Protein AF-A0A5P1FJ95-F1 (afdb_monomer)

InterPro domains:
  IPR044508 F-box protein At5g50450/At1g67340-like [PTHR46758] (1-54)

Nearest PDB structures (foldseek):
  6vk3-assembly1_A  TM=5.709E-01  e=9.194E+00  Saccharomyces cerevisiae

pLDDT: mean 90.87, std 7.43, range [62.47, 96.56]

Structure (mmCIF, N/CA/C/O backbone):
data_AF-A0A5P1FJ95-F1
#
_entry.id   AF-A0A5P1FJ95-F1
#
loop_
_atom_site.group_PDB
_atom_site.id
_atom_site.type_symbol
_atom_site.label_atom_id
_atom_site.label_alt_id
_atom_site.label_comp_id
_atom_site.label_asym_id
_atom_site.label_entity_id
_atom_site.label_seq_id
_atom_site.pdbx_PDB_ins_code
_atom_site.Cartn_x
_atom_site.Cartn_y
_atom_site.Cartn_z
_atom_site.occupancy
_atom_site.B_iso_or_equiv
_atom_site.auth_seq_id
_atom_site.auth_comp_id
_atom_site.auth_asym_id
_atom_site.auth_atom_id
_atom_site.pdbx_PDB_model_num
ATOM 1 N N . CYS A 1 1 ? -15.656 -11.518 4.472 1.00 62.47 1 CYS A N 1
ATOM 2 C CA . CYS A 1 1 ? -15.968 -12.281 3.238 1.00 62.47 1 CYS A CA 1
ATOM 3 C C . CYS A 1 1 ? -14.669 -12.866 2.669 1.00 62.47 1 CYS A C 1
ATOM 5 O O . CYS A 1 1 ? -13.759 -12.093 2.397 1.00 62.47 1 CYS A O 1
ATOM 7 N N . LYS A 1 2 ? -14.537 -14.196 2.514 1.00 71.69 2 LYS A N 1
ATOM 8 C CA . LYS A 1 2 ? -13.260 -14.858 2.140 1.00 71.69 2 LYS A CA 1
ATOM 9 C C . LYS A 1 2 ? -12.664 -14.347 0.815 1.00 71.69 2 LYS A C 1
ATOM 11 O O . LYS A 1 2 ? -11.454 -14.195 0.711 1.00 71.69 2 LYS A O 1
ATOM 16 N N . ARG A 1 3 ? -13.519 -14.016 -0.164 1.00 70.94 3 ARG A N 1
ATOM 17 C CA . ARG A 1 3 ? -13.113 -13.489 -1.484 1.00 70.94 3 ARG A CA 1
ATOM 18 C C . ARG A 1 3 ? -12.459 -12.108 -1.392 1.00 70.94 3 ARG A C 1
ATOM 20 O O . ARG A 1 3 ? -11.487 -11.852 -2.087 1.00 70.94 3 ARG A O 1
ATOM 27 N N . PHE A 1 4 ? -12.955 -11.248 -0.502 1.00 72.12 4 PHE A N 1
ATOM 28 C CA . PHE A 1 4 ? -12.400 -9.907 -0.303 1.00 72.12 4 PHE A CA 1
ATOM 29 C C . PHE A 1 4 ? -11.026 -9.950 0.382 1.00 72.12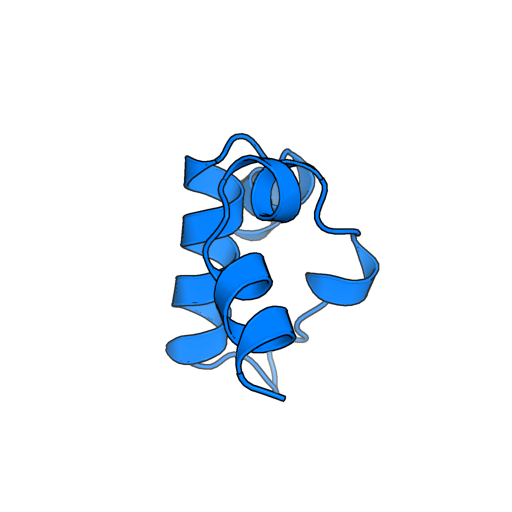 4 PHE A C 1
ATOM 31 O O . PHE A 1 4 ? -10.132 -9.198 0.012 1.00 72.12 4 PHE A O 1
ATOM 38 N N . ASN A 1 5 ? -10.816 -10.893 1.309 1.00 76.56 5 ASN A N 1
ATOM 39 C CA . ASN A 1 5 ? -9.514 -11.070 1.964 1.00 76.56 5 ASN A CA 1
ATOM 40 C C . ASN A 1 5 ? -8.398 -11.439 0.969 1.00 76.56 5 ASN A C 1
ATOM 42 O O . ASN A 1 5 ? -7.261 -11.019 1.158 1.00 76.56 5 ASN A O 1
ATOM 46 N N . GLY A 1 6 ? -8.719 -12.171 -0.104 1.00 80.75 6 GLY A N 1
ATOM 47 C CA . GLY A 1 6 ? -7.753 -12.504 -1.158 1.00 80.75 6 GLY A CA 1
ATOM 48 C C . GLY A 1 6 ? -7.285 -11.293 -1.975 1.00 80.75 6 GLY A C 1
ATOM 49 O O . GLY A 1 6 ? -6.166 -11.287 -2.478 1.00 80.75 6 GLY A O 1
ATOM 50 N N . LEU A 1 7 ? -8.098 -10.236 -2.071 1.00 83.06 7 LEU A N 1
ATOM 51 C CA . LEU A 1 7 ? -7.714 -9.008 -2.774 1.00 83.06 7 LEU A CA 1
ATOM 52 C C . LEU A 1 7 ? -6.680 -8.195 -1.988 1.00 83.06 7 LEU A C 1
ATOM 54 O O . LEU A 1 7 ? -5.832 -7.551 -2.595 1.00 83.06 7 LEU A O 1
ATOM 58 N N . GLY A 1 8 ? -6.688 -8.281 -0.654 1.00 82.31 8 GLY A N 1
ATOM 59 C CA . GLY A 1 8 ? -5.717 -7.602 0.215 1.00 82.31 8 GLY A CA 1
ATOM 60 C C . GLY A 1 8 ? -4.283 -8.142 0.126 1.00 82.31 8 GLY A C 1
ATOM 61 O O . GLY A 1 8 ? -3.387 -7.601 0.769 1.00 82.31 8 GLY A O 1
ATOM 62 N N . VAL A 1 9 ? -4.060 -9.208 -0.647 1.00 86.25 9 VAL A N 1
ATOM 63 C CA . VAL A 1 9 ? -2.733 -9.771 -0.944 1.00 86.25 9 VAL A CA 1
ATOM 64 C C . VAL A 1 9 ? -2.432 -9.814 -2.444 1.00 86.25 9 VAL A C 1
ATOM 66 O O . VAL A 1 9 ? -1.365 -10.273 -2.836 1.00 86.25 9 VAL A O 1
ATOM 69 N N . ASN A 1 10 ? -3.354 -9.354 -3.294 1.00 92.12 10 ASN A N 1
ATOM 70 C CA . ASN A 1 10 ? -3.159 -9.361 -4.737 1.00 92.12 10 ASN A CA 1
ATOM 71 C C . ASN A 1 10 ? -2.244 -8.187 -5.150 1.00 92.12 10 ASN A C 1
ATOM 73 O O . ASN A 1 10 ? -2.622 -7.036 -4.917 1.00 92.12 10 ASN A O 1
ATOM 77 N N . PRO A 1 11 ? -1.094 -8.432 -5.807 1.00 92.06 11 PRO A N 1
ATOM 78 C CA . PRO A 1 11 ? -0.148 -7.371 -6.161 1.00 92.06 11 PRO A CA 1
ATOM 79 C C . PRO A 1 11 ? -0.754 -6.254 -7.019 1.00 92.06 11 PRO A C 1
ATOM 81 O O . PRO A 1 11 ? -0.4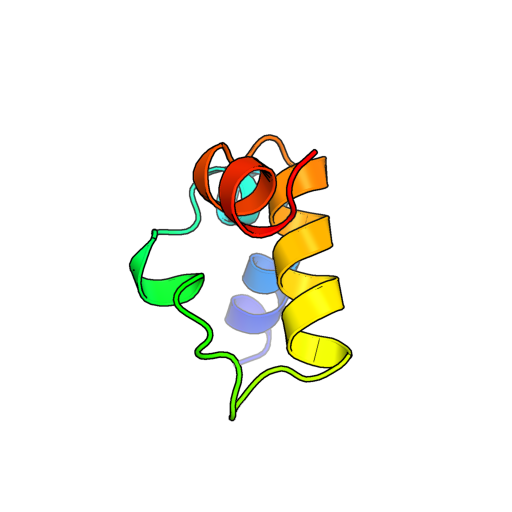65 -5.084 -6.799 1.00 92.06 11 PRO A O 1
ATOM 84 N N . MET A 1 12 ? -1.660 -6.583 -7.948 1.00 93.75 12 MET A N 1
ATOM 85 C CA . MET A 1 12 ? -2.308 -5.592 -8.818 1.00 93.75 12 MET A CA 1
ATOM 86 C C . MET A 1 12 ? -3.237 -4.655 -8.036 1.00 93.75 12 MET A C 1
ATOM 88 O O . MET A 1 12 ? -3.358 -3.476 -8.367 1.00 93.75 12 MET A O 1
ATOM 92 N N . VAL A 1 13 ? -3.884 -5.174 -6.990 1.00 94.25 13 VAL A N 1
ATOM 93 C CA . VAL A 1 13 ? -4.728 -4.379 -6.088 1.00 94.25 13 VAL A CA 1
ATOM 94 C C . VAL A 1 13 ? -3.861 -3.486 -5.205 1.00 94.25 13 VAL A C 1
ATOM 96 O O . VAL A 1 13 ? -4.167 -2.308 -5.048 1.00 94.25 13 VAL A O 1
ATOM 99 N N . LEU A 1 14 ? -2.763 -4.020 -4.668 1.00 94.69 14 LEU A N 1
ATOM 100 C CA . LEU A 1 14 ? -1.840 -3.286 -3.801 1.00 94.69 14 LEU A CA 1
ATOM 101 C C . LEU A 1 14 ? -1.115 -2.155 -4.552 1.00 94.69 14 LEU A C 1
ATOM 103 O O . LEU A 1 14 ? -1.059 -1.028 -4.060 1.00 94.69 14 LEU A O 1
ATOM 107 N N . ALA A 1 15 ? -0.664 -2.410 -5.783 1.00 94.94 15 ALA A N 1
ATOM 108 C CA . ALA A 1 15 ? -0.055 -1.410 -6.664 1.00 94.94 15 ALA A CA 1
ATOM 109 C C . ALA A 1 15 ? -0.984 -0.213 -6.938 1.00 94.94 15 ALA A C 1
ATOM 111 O O . ALA A 1 15 ? -0.527 0.917 -7.074 1.00 94.94 15 ALA A O 1
ATOM 112 N N . LYS A 1 16 ? -2.300 -0.460 -6.988 1.00 95.00 16 LYS A N 1
ATOM 113 C CA . LYS A 1 16 ? -3.342 0.548 -7.249 1.00 95.00 16 LYS A CA 1
ATOM 114 C C . LYS A 1 16 ? -4.107 0.978 -5.993 1.00 95.00 16 LYS A C 1
ATOM 116 O O . LYS A 1 16 ? -5.156 1.614 -6.108 1.00 95.00 16 LYS A O 1
ATOM 121 N N . ALA A 1 17 ? -3.620 0.633 -4.800 1.00 94.25 17 ALA A N 1
ATOM 122 C CA . ALA A 1 17 ? -4.237 1.063 -3.553 1.00 94.25 17 ALA A CA 1
ATOM 123 C C . ALA A 1 17 ? -4.274 2.597 -3.484 1.00 94.25 17 ALA A C 1
ATOM 125 O O . ALA A 1 17 ? -3.278 3.274 -3.733 1.00 94.25 17 ALA A O 1
ATOM 126 N N . SER A 1 18 ? -5.442 3.148 -3.155 1.00 94.00 18 SER A N 1
ATOM 127 C CA . SER A 1 18 ? -5.649 4.597 -3.099 1.00 94.00 18 SER A CA 1
ATOM 128 C C . SER A 1 18 ? -4.866 5.250 -1.954 1.00 94.00 18 SER A C 1
ATOM 130 O O . SER A 1 18 ? -4.692 4.646 -0.894 1.00 94.00 18 SER A O 1
ATOM 132 N N . ALA A 1 19 ? -4.513 6.529 -2.087 1.00 92.38 19 ALA A N 1
ATOM 133 C CA . ALA A 1 19 ? -3.884 7.282 -0.997 1.00 92.38 19 ALA A CA 1
ATOM 134 C C . ALA A 1 19 ? -4.728 7.269 0.294 1.00 92.38 19 ALA A C 1
ATOM 136 O O . ALA A 1 19 ? -4.205 7.111 1.394 1.00 92.38 19 ALA A O 1
ATOM 137 N N . LYS A 1 20 ? -6.063 7.310 0.179 1.00 92.94 20 LYS A N 1
ATOM 138 C CA . LYS A 1 20 ? -6.970 7.238 1.338 1.00 92.94 20 LYS A CA 1
ATOM 139 C C . LYS A 1 20 ? -6.863 5.913 2.103 1.00 92.94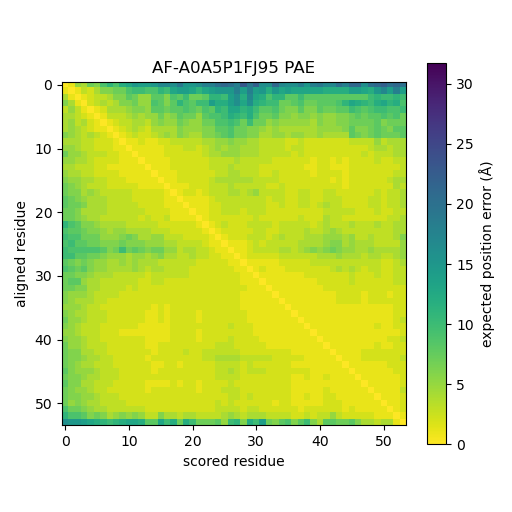 20 LYS A C 1
ATOM 141 O O . LYS A 1 20 ? -7.036 5.910 3.318 1.00 92.94 20 LYS A O 1
ATOM 146 N N . SER A 1 21 ? -6.564 4.805 1.419 1.00 90.44 21 SER A N 1
ATOM 147 C CA . SER A 1 21 ? -6.291 3.512 2.069 1.00 90.44 21 SER A CA 1
ATOM 148 C C . SER A 1 21 ? -4.897 3.420 2.699 1.00 90.44 21 SER A C 1
A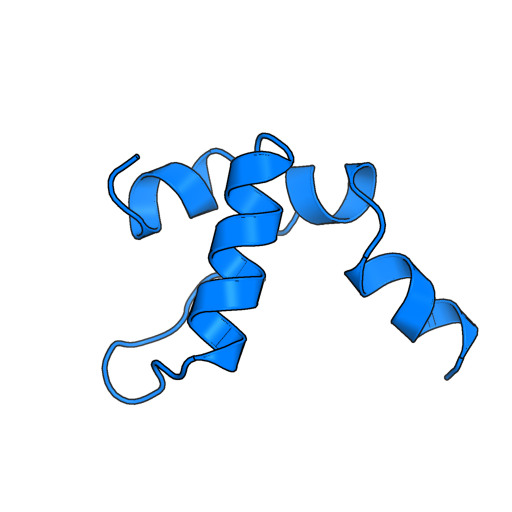TOM 150 O O . SER A 1 21 ? -4.692 2.566 3.555 1.00 90.44 21 SER A O 1
ATOM 152 N N . LEU A 1 22 ? -3.962 4.290 2.308 1.00 93.06 22 LEU A N 1
ATOM 153 C CA . LEU A 1 22 ? -2.583 4.332 2.815 1.00 93.06 22 LEU A CA 1
ATOM 154 C C . LEU A 1 22 ? -2.377 5.416 3.890 1.00 93.06 22 LEU A C 1
ATOM 156 O O . LEU A 1 22 ? -1.352 5.423 4.565 1.00 93.06 22 LEU A O 1
ATOM 160 N N . ALA A 1 23 ? -3.359 6.301 4.090 1.00 92.19 23 ALA A N 1
ATOM 161 C CA . ALA A 1 23 ? -3.316 7.428 5.020 1.00 92.19 23 ALA A CA 1
ATOM 162 C C . ALA A 1 23 ? -3.350 6.994 6.502 1.00 92.19 23 ALA A C 1
ATOM 164 O O . ALA A 1 23 ? -4.341 7.175 7.220 1.00 92.19 23 ALA A O 1
ATOM 165 N N . VAL A 1 24 ? -2.245 6.429 6.984 1.00 92.00 24 VAL A N 1
ATOM 166 C CA . VAL A 1 24 ? -2.045 6.039 8.381 1.00 92.00 24 VAL A CA 1
ATOM 167 C C . VAL A 1 24 ? -1.369 7.187 9.123 1.00 92.00 24 VAL A C 1
ATOM 169 O O . VAL A 1 24 ? -0.216 7.526 8.878 1.00 92.00 24 VAL A O 1
ATOM 172 N N . ARG A 1 25 ? -2.092 7.799 10.065 1.00 89.94 25 ARG A N 1
ATOM 173 C CA . ARG A 1 25 ? -1.522 8.825 10.953 1.00 89.94 25 ARG A CA 1
ATOM 174 C C . ARG A 1 25 ? -0.491 8.196 11.887 1.00 89.94 25 ARG A C 1
ATOM 176 O O . ARG A 1 25 ? -0.730 7.096 12.372 1.00 89.94 25 ARG A O 1
ATOM 183 N N . ALA A 1 26 ? 0.554 8.942 12.248 1.00 88.62 26 ALA A N 1
ATOM 184 C CA . ALA A 1 26 ? 1.608 8.484 13.161 1.00 88.62 26 ALA A CA 1
ATOM 185 C C . ALA A 1 26 ? 1.063 7.855 14.460 1.00 88.62 26 ALA A C 1
ATOM 187 O O . ALA A 1 26 ? 1.495 6.782 14.862 1.00 88.62 26 ALA A O 1
ATOM 188 N N . LYS A 1 27 ? 0.026 8.453 15.064 1.00 93.56 27 LYS A N 1
ATOM 189 C CA . LYS A 1 27 ? -0.621 7.921 16.281 1.00 93.56 27 LYS A CA 1
ATOM 190 C C . LYS A 1 27 ? -1.320 6.561 16.113 1.00 93.56 27 LYS A C 1
ATOM 192 O O . LYS A 1 27 ? -1.601 5.900 17.100 1.00 93.56 27 LYS A O 1
ATOM 197 N N . ASN A 1 28 ? -1.651 6.186 14.878 1.00 91.81 28 ASN A N 1
ATOM 198 C CA . ASN A 1 28 ? -2.297 4.922 14.517 1.00 91.81 28 ASN A CA 1
ATOM 199 C C . ASN A 1 28 ? -1.315 3.972 13.811 1.00 91.81 28 ASN A C 1
ATOM 201 O O . ASN A 1 28 ? -1.732 2.955 13.250 1.00 91.81 28 ASN A O 1
ATOM 205 N N . TRP A 1 29 ? -0.027 4.325 13.782 1.00 94.56 29 TRP A N 1
ATOM 206 C CA . TRP 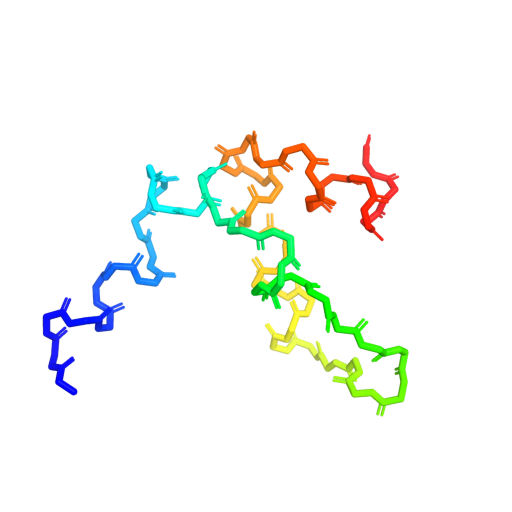A 1 29 ? 0.994 3.478 13.199 1.00 94.56 29 TRP A CA 1
ATOM 207 C C . TRP A 1 29 ? 1.125 2.200 14.020 1.00 94.56 29 TRP A C 1
ATOM 209 O O . TRP A 1 29 ? 1.148 2.217 15.248 1.00 94.56 29 TRP A O 1
ATOM 219 N N . SER A 1 30 ? 1.183 1.073 13.328 1.00 95.62 30 SER A N 1
ATOM 220 C CA . SER A 1 30 ? 1.350 -0.243 13.931 1.00 95.62 30 SER A CA 1
ATOM 221 C C . SER A 1 30 ? 2.166 -1.116 12.994 1.00 95.62 30 SER A C 1
ATOM 223 O O . SER A 1 30 ? 2.197 -0.873 11.787 1.00 95.62 30 SER A O 1
ATOM 225 N N . GLU A 1 31 ? 2.742 -2.194 13.515 1.00 95.56 31 GLU A N 1
ATOM 226 C CA . GLU A 1 31 ? 3.456 -3.183 12.698 1.00 95.56 31 GLU A 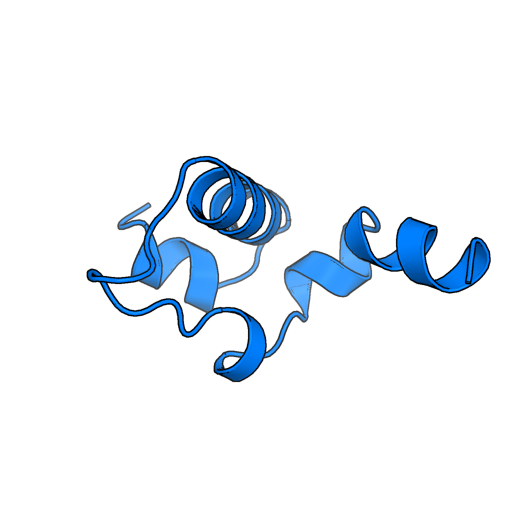CA 1
ATOM 227 C C . GLU A 1 31 ? 2.603 -3.736 11.549 1.00 95.56 31 GLU A C 1
ATOM 229 O O . GLU A 1 31 ? 3.095 -4.056 10.470 1.00 95.56 31 GLU A O 1
ATOM 234 N N . GLN A 1 32 ? 1.289 -3.832 11.751 1.00 92.94 32 GLN A N 1
ATOM 235 C CA . GLN A 1 32 ? 0.364 -4.304 10.723 1.00 92.94 32 GLN A CA 1
ATOM 236 C C . GLN A 1 32 ? 0.189 -3.267 9.609 1.00 92.94 32 GLN A C 1
ATOM 238 O O . GLN A 1 32 ? 0.233 -3.633 8.435 1.00 92.94 32 GLN A O 1
ATOM 243 N N . ALA A 1 33 ? 0.051 -1.989 9.972 1.00 93.69 33 ALA A N 1
ATOM 244 C CA . ALA A 1 33 ? -0.004 -0.886 9.018 1.00 93.69 33 ALA A CA 1
ATOM 245 C C . ALA A 1 33 ? 1.312 -0.752 8.238 1.00 93.69 33 ALA A C 1
ATOM 247 O O . ALA A 1 33 ? 1.287 -0.650 7.015 1.00 93.69 33 ALA A O 1
ATOM 248 N N . HIS A 1 34 ? 2.454 -0.853 8.924 1.00 94.94 34 HIS A N 1
ATOM 249 C CA . HIS A 1 34 ? 3.769 -0.828 8.288 1.00 94.94 34 HIS A CA 1
ATOM 250 C C . HIS A 1 34 ? 3.939 -1.979 7.288 1.00 94.94 34 HIS A C 1
ATOM 252 O O . HIS A 1 34 ? 4.299 -1.750 6.136 1.00 94.94 34 HIS A O 1
ATOM 258 N N . ARG A 1 35 ? 3.598 -3.219 7.676 1.00 95.00 35 ARG A N 1
ATOM 259 C CA . ARG A 1 35 ? 3.636 -4.373 6.759 1.00 95.00 35 ARG A CA 1
ATOM 260 C C . ARG A 1 35 ? 2.714 -4.201 5.554 1.00 95.00 35 ARG A C 1
ATOM 262 O O . ARG A 1 35 ? 3.064 -4.648 4.465 1.00 95.00 35 ARG A O 1
ATOM 269 N N . PHE A 1 36 ? 1.545 -3.593 5.734 1.00 93.81 36 PHE A N 1
ATOM 270 C CA . PHE A 1 36 ? 0.632 -3.304 4.630 1.00 93.81 36 PHE A CA 1
ATOM 271 C C . PHE A 1 36 ? 1.220 -2.272 3.658 1.00 93.81 36 PHE A C 1
ATOM 273 O O . PHE A 1 36 ? 1.249 -2.533 2.456 1.00 93.81 36 PHE A O 1
ATOM 280 N N . LEU A 1 37 ? 1.747 -1.155 4.171 1.00 94.81 37 LEU A N 1
ATOM 281 C CA . LEU A 1 37 ? 2.418 -0.128 3.368 1.00 94.81 37 LEU A CA 1
ATOM 282 C C . LEU A 1 37 ? 3.610 -0.712 2.606 1.00 94.81 37 LEU A C 1
ATOM 284 O O . LEU A 1 37 ? 3.725 -0.502 1.403 1.00 94.81 37 LEU A O 1
ATOM 288 N N . LYS A 1 38 ? 4.431 -1.531 3.273 1.00 95.69 38 LYS A N 1
ATOM 289 C CA . LYS A 1 38 ? 5.586 -2.184 2.653 1.00 95.69 38 LYS A CA 1
ATOM 290 C C . LYS A 1 38 ? 5.176 -3.078 1.485 1.00 95.69 38 LYS A C 1
ATOM 292 O O . LYS A 1 38 ? 5.734 -2.961 0.408 1.00 95.69 38 LYS A O 1
ATOM 297 N N . ARG A 1 39 ? 4.129 -3.896 1.646 1.00 95.25 39 ARG A N 1
ATOM 298 C CA . ARG A 1 39 ? 3.601 -4.720 0.542 1.00 95.25 39 ARG A CA 1
ATOM 299 C C . ARG A 1 39 ? 3.078 -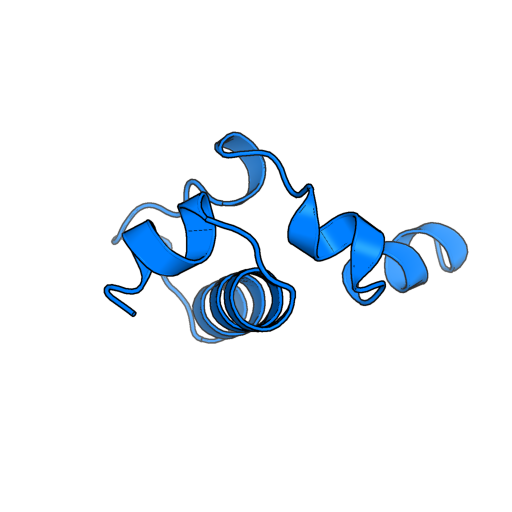3.887 -0.626 1.00 95.25 39 ARG A C 1
ATOM 301 O O . ARG A 1 39 ? 3.184 -4.327 -1.767 1.00 95.25 39 ARG A O 1
ATOM 308 N N . CYS A 1 40 ? 2.489 -2.721 -0.355 1.00 95.69 40 CYS A N 1
ATOM 309 C CA . CYS A 1 40 ? 2.064 -1.802 -1.409 1.00 95.69 40 CYS A CA 1
ATOM 310 C C . CYS A 1 40 ? 3.278 -1.238 -2.158 1.00 95.69 40 CYS A C 1
ATOM 312 O O . CYS A 1 40 ? 3.284 -1.277 -3.386 1.00 95.69 40 CYS A O 1
ATOM 314 N N . ALA A 1 41 ? 4.311 -0.792 -1.438 1.00 96.06 41 ALA A N 1
ATOM 315 C CA . ALA A 1 41 ? 5.562 -0.301 -2.017 1.00 96.06 41 ALA A CA 1
ATOM 316 C C . ALA A 1 41 ? 6.274 -1.385 -2.846 1.00 96.06 41 ALA A C 1
ATOM 318 O O . ALA A 1 41 ? 6.564 -1.165 -4.018 1.00 96.06 41 ALA A O 1
ATOM 319 N N . ASP A 1 42 ? 6.426 -2.594 -2.296 1.00 96.12 42 ASP A N 1
ATOM 320 C CA . ASP A 1 42 ? 7.008 -3.758 -2.982 1.00 96.12 42 ASP A CA 1
ATOM 321 C C . ASP A 1 42 ? 6.212 -4.148 -4.248 1.00 96.12 42 ASP A C 1
ATOM 323 O O . ASP A 1 42 ? 6.766 -4.705 -5.193 1.00 96.12 42 ASP A O 1
ATOM 327 N N . SER A 1 43 ? 4.907 -3.840 -4.292 1.00 95.69 43 SER A N 1
ATOM 328 C CA . SER A 1 43 ? 4.048 -4.052 -5.469 1.00 95.69 43 SER A CA 1
ATOM 329 C C . SER A 1 43 ? 4.101 -2.896 -6.484 1.00 95.69 43 SER A C 1
ATOM 331 O O . SER A 1 43 ? 3.406 -2.954 -7.497 1.00 95.69 43 SER A O 1
ATOM 333 N N . GLY A 1 44 ? 4.886 -1.843 -6.231 1.00 95.38 44 GLY A N 1
ATOM 334 C CA . GLY A 1 44 ? 5.044 -0.680 -7.111 1.00 95.38 44 GLY A CA 1
ATOM 335 C C . GLY A 1 44 ? 4.078 0.480 -6.842 1.00 95.38 44 GLY A C 1
ATOM 336 O O . GLY A 1 44 ? 3.830 1.286 -7.73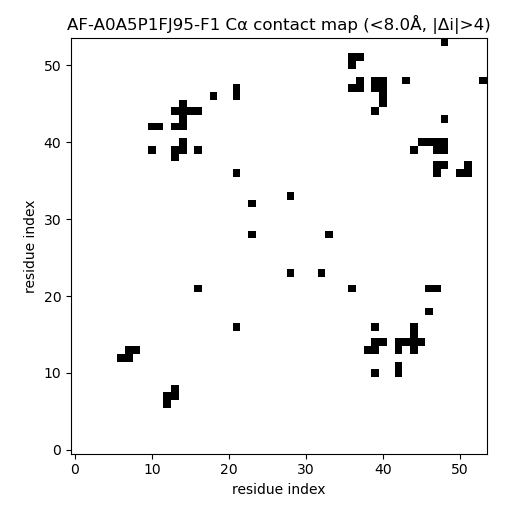8 1.00 95.38 44 GLY A O 1
ATOM 337 N N . ASN A 1 45 ? 3.500 0.581 -5.642 1.00 96.56 45 ASN A N 1
ATOM 338 C CA . ASN A 1 45 ? 2.655 1.717 -5.270 1.00 96.56 45 ASN A CA 1
ATOM 339 C C . ASN A 1 45 ? 3.508 2.939 -4.883 1.00 96.56 45 ASN A C 1
ATOM 341 O O . ASN A 1 45 ? 4.141 2.950 -3.827 1.00 96.56 45 ASN A O 1
ATOM 345 N N . LEU A 1 46 ? 3.470 3.986 -5.711 1.00 95.81 46 LEU A N 1
ATOM 346 C CA . LEU A 1 46 ? 4.271 5.204 -5.534 1.00 95.81 46 LEU A CA 1
ATOM 347 C C . LEU A 1 46 ? 3.988 5.939 -4.214 1.00 95.81 46 LEU A C 1
ATOM 349 O O . LEU A 1 46 ? 4.916 6.400 -3.554 1.00 95.81 46 LEU A O 1
ATOM 353 N N . GLU A 1 47 ? 2.720 6.023 -3.812 1.00 95.38 47 GLU A N 1
ATOM 354 C CA . GLU A 1 47 ? 2.321 6.690 -2.568 1.00 95.38 47 GLU A CA 1
ATOM 355 C C . GLU A 1 47 ? 2.885 5.947 -1.351 1.00 95.38 47 GLU A C 1
ATOM 357 O O . GLU A 1 47 ? 3.376 6.555 -0.404 1.00 95.38 47 GLU A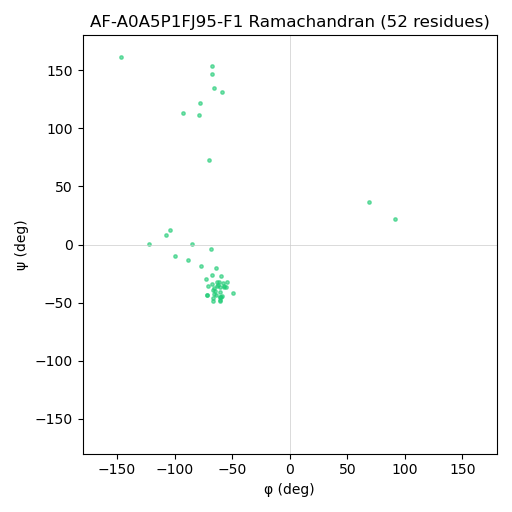 O 1
ATOM 362 N N . ALA A 1 48 ? 2.872 4.613 -1.389 1.00 96.12 48 ALA A N 1
ATOM 363 C CA . ALA A 1 48 ? 3.442 3.803 -0.320 1.00 96.12 48 ALA A CA 1
ATOM 364 C C . ALA A 1 48 ? 4.972 3.946 -0.228 1.00 96.12 48 ALA A C 1
ATOM 366 O O . ALA A 1 48 ? 5.491 4.029 0.886 1.00 96.12 48 ALA A O 1
ATOM 367 N N . CYS A 1 49 ? 5.681 4.020 -1.363 1.00 95.25 49 CYS A N 1
ATOM 368 C CA . CYS A 1 49 ? 7.122 4.306 -1.379 1.00 95.25 49 CYS A CA 1
ATOM 369 C C . CYS A 1 49 ? 7.420 5.675 -0.758 1.00 95.25 49 CYS A C 1
ATOM 371 O O . CYS A 1 49 ? 8.283 5.777 0.110 1.00 95.25 49 CYS A O 1
ATOM 373 N N . TYR A 1 50 ? 6.639 6.699 -1.122 1.00 94.94 50 TYR A N 1
ATOM 374 C CA . TYR A 1 50 ? 6.776 8.047 -0.567 1.00 94.94 50 TYR A CA 1
ATOM 375 C C . TYR A 1 50 ? 6.557 8.080 0.953 1.00 94.94 50 TYR A C 1
ATOM 377 O O . TYR A 1 50 ? 7.356 8.665 1.680 1.00 94.94 50 TYR A O 1
ATOM 385 N N . ILE A 1 51 ? 5.515 7.405 1.453 1.00 93.56 51 ILE A N 1
ATOM 386 C CA . ILE A 1 51 ? 5.219 7.321 2.894 1.00 93.56 51 ILE A CA 1
ATOM 387 C C . ILE A 1 51 ? 6.340 6.608 3.668 1.00 93.56 51 ILE A C 1
ATOM 389 O O . ILE A 1 51 ? 6.603 6.958 4.819 1.00 93.56 51 ILE A O 1
ATOM 393 N N . LEU A 1 52 ? 6.979 5.597 3.071 1.00 93.38 52 LEU A N 1
ATOM 394 C CA . LEU A 1 52 ? 8.048 4.822 3.710 1.00 93.38 52 LEU A CA 1
ATOM 395 C C . LEU A 1 52 ? 9.453 5.406 3.510 1.00 93.38 52 LEU A C 1
ATOM 397 O O . LEU A 1 52 ? 10.367 4.984 4.216 1.00 93.38 52 LEU A O 1
ATOM 401 N N . GLY A 1 53 ? 9.629 6.357 2.591 1.00 91.50 53 GLY A N 1
ATOM 402 C CA . GLY A 1 53 ? 10.934 6.928 2.255 1.00 91.50 53 GLY A CA 1
ATOM 403 C C . GLY A 1 53 ? 11.868 5.945 1.538 1.00 91.50 53 GLY A C 1
ATOM 404 O O . GLY A 1 53 ? 13.064 5.943 1.823 1.00 91.50 53 GLY A O 1
ATOM 405 N N . MET A 1 54 ? 11.317 5.091 0.667 1.00 85.62 54 MET A N 1
ATOM 406 C CA . MET A 1 54 ? 12.059 4.159 -0.204 1.00 85.62 54 MET A CA 1
ATOM 407 C C . MET A 1 54 ? 12.301 4.776 -1.578 1.00 85.62 54 MET A C 1
ATOM 409 O O . MET A 1 54 ? 13.436 4.630 -2.079 1.00 85.62 54 MET A O 1
#

Organism: Asparagus officinalis (NCBI:txid4686)

Solvent-accessible surface area (backbone atoms only — not comparable to full-atom values): 3218 Å² total; per-residue (Å²): 109,77,74,62,61,55,48,81,72,33,51,75,49,32,30,64,56,50,66,80,82,64,69,67,52,78,94,69,62,42,75,66,54,51,53,50,39,49,53,16,27,79,39,65,12,66,66,34,26,62,76,70,73,111

Sequence (54 aa):
CKRFNGLGVNPMVLAKASAKSLAVRAKNWSEQAHRFLKRCADSGNLEACYILGM

Mean predicted aligned error: 3.61 Å

Foldseek 3Di:
DVVVVVLLQDLVSLCPPDLVNLPQDPVRDDPVSLVSLVSSVVSNNPSSCVVVVD

Secondary structure (DSSP, 8-state):
-HHHHHHTT-HHHHHT--HHHH---GGG--HHHHHHHHHHHHTT-HHHHHHHT-

Radius of gyration: 10.87 Å; Cα contacts (8 Å, |Δi|>4): 43; chains: 1; bounding box: 28×24×25 Å